Protein AF-Q6UD58-F1 (afdb_monomer_lite)

Foldseek 3Di:
DVVVVVVVVVVVVVVVVVVVVVVVVVVVVVVVVVVVVVVVVVVVLVVVLVPDPDPVVNVVSVVVPPPPPPQPDQLQVVLVVQLVVLVVQLVVCVVPNVVSVVVSVVSNVVSVVSNVVNVVDPSPVPVVVVVVVVVVVD

Structure (mmCIF, N/CA/C/O backbone):
data_AF-Q6UD58-F1
#
_entry.id   AF-Q6UD58-F1
#
loop_
_atom_site.group_PDB
_atom_site.id
_atom_site.type_symbol
_atom_site.label_atom_id
_atom_site.label_alt_id
_atom_site.label_comp_id
_atom_site.label_asym_id
_atom_site.label_entity_id
_atom_site.label_seq_id
_atom_site.pdbx_PDB_ins_code
_atom_site.Cartn_x
_atom_site.Cartn_y
_atom_site.Cartn_z
_atom_site.occupancy
_atom_site.B_iso_or_equiv
_atom_site.auth_seq_id
_atom_site.auth_comp_id
_atom_site.auth_asym_id
_atom_site.auth_atom_id
_atom_site.pdbx_PDB_model_num
ATOM 1 N N . MET A 1 1 ? 12.610 -17.700 -40.101 1.00 56.22 1 MET A N 1
ATOM 2 C CA . MET A 1 1 ? 12.716 -16.252 -39.832 1.00 56.22 1 MET A CA 1
ATOM 3 C C . MET A 1 1 ? 11.347 -15.631 -39.554 1.00 56.22 1 MET A C 1
ATOM 5 O O . MET A 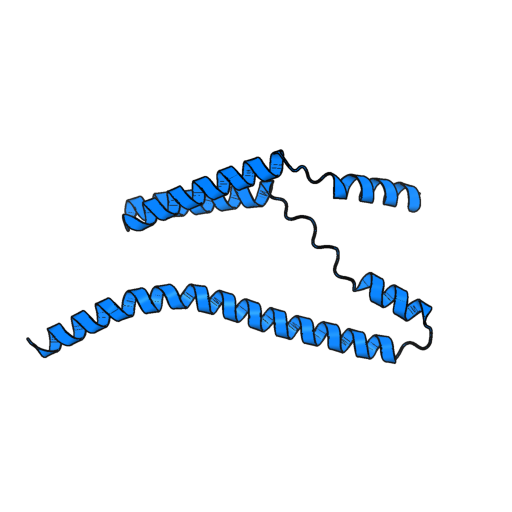1 1 ? 11.204 -15.025 -38.507 1.00 56.22 1 MET A O 1
ATOM 9 N N . GLU A 1 2 ? 10.316 -15.840 -40.387 1.00 57.59 2 GLU A N 1
ATOM 10 C CA . GLU A 1 2 ? 8.959 -15.296 -40.126 1.00 57.59 2 GLU A CA 1
ATOM 11 C C . GLU A 1 2 ? 8.234 -15.943 -38.928 1.00 57.59 2 GLU A C 1
ATOM 13 O O . GLU A 1 2 ? 7.546 -15.258 -38.175 1.00 57.59 2 GLU A O 1
ATOM 18 N N . VAL A 1 3 ? 8.432 -17.248 -38.699 1.00 60.94 3 VAL A N 1
ATOM 19 C CA . VAL A 1 3 ? 7.794 -17.980 -37.584 1.00 60.94 3 VAL A CA 1
ATOM 20 C C . VAL A 1 3 ? 8.305 -17.511 -36.216 1.00 60.94 3 VAL A C 1
ATOM 22 O O . VAL A 1 3 ? 7.513 -17.379 -35.288 1.00 60.94 3 VAL A O 1
ATOM 25 N N . GLU A 1 4 ? 9.598 -17.191 -36.100 1.00 60.69 4 GLU A N 1
ATOM 26 C CA . GLU A 1 4 ? 10.193 -16.714 -34.841 1.00 60.69 4 GLU A CA 1
ATOM 27 C C . GLU A 1 4 ? 9.742 -15.288 -34.487 1.00 60.69 4 GLU A C 1
ATOM 29 O O . GLU A 1 4 ? 9.490 -14.990 -33.318 1.00 60.69 4 GLU A O 1
ATOM 34 N N . LEU A 1 5 ? 9.547 -14.434 -35.500 1.00 60.12 5 LEU A N 1
ATOM 35 C CA . LEU A 1 5 ? 9.074 -13.055 -35.340 1.00 60.12 5 LEU A CA 1
ATOM 36 C C . LEU A 1 5 ? 7.619 -12.995 -34.828 1.00 60.12 5 LEU A C 1
ATOM 38 O O . LEU A 1 5 ? 7.276 -12.184 -33.963 1.00 60.12 5 LEU A O 1
ATOM 42 N N . HIS A 1 6 ? 6.760 -13.902 -35.308 1.00 60.97 6 HIS A N 1
ATOM 43 C CA . HIS A 1 6 ? 5.387 -14.040 -34.812 1.00 60.97 6 HIS A CA 1
ATOM 44 C C . HIS A 1 6 ? 5.331 -14.571 -33.375 1.00 60.97 6 HIS A C 1
ATOM 46 O O . HIS A 1 6 ? 4.525 -14.097 -32.576 1.00 60.97 6 HIS A O 1
ATOM 52 N N . THR A 1 7 ? 6.202 -15.512 -33.005 1.00 69.19 7 THR A N 1
ATOM 53 C CA . THR A 1 7 ? 6.272 -15.985 -31.615 1.00 69.19 7 THR A CA 1
ATOM 54 C C . THR A 1 7 ? 6.825 -14.931 -30.658 1.00 69.19 7 THR A C 1
ATOM 56 O O . THR A 1 7 ? 6.354 -14.842 -29.528 1.00 69.19 7 THR A O 1
ATOM 59 N N . GLN A 1 8 ? 7.765 -14.088 -31.099 1.00 67.19 8 GLN A N 1
ATOM 60 C CA . GLN A 1 8 ? 8.333 -13.027 -30.265 1.00 67.19 8 GLN A CA 1
ATOM 61 C C . GLN A 1 8 ? 7.299 -11.935 -29.940 1.00 67.19 8 GLN A C 1
ATOM 63 O O . GLN A 1 8 ? 7.119 -11.592 -28.774 1.00 67.19 8 GLN A O 1
ATOM 68 N N . SER A 1 9 ? 6.537 -11.474 -30.939 1.00 68.12 9 SER A N 1
ATOM 69 C CA . SER A 1 9 ? 5.442 -10.508 -30.726 1.00 68.12 9 SER A CA 1
ATOM 70 C C . SER A 1 9 ? 4.309 -11.059 -29.846 1.00 68.12 9 SER A C 1
ATOM 72 O O . SER A 1 9 ? 3.719 -10.324 -29.053 1.00 68.12 9 SER A O 1
ATOM 74 N N . ALA A 1 10 ? 4.026 -12.364 -29.918 1.00 71.94 10 ALA A N 1
ATOM 75 C CA . ALA A 1 10 ? 3.061 -13.009 -29.028 1.00 71.94 10 ALA A CA 1
ATOM 76 C C . ALA A 1 10 ? 3.537 -13.034 -27.561 1.00 71.94 10 ALA A C 1
ATOM 78 O O . ALA A 1 10 ? 2.740 -12.800 -26.651 1.00 71.94 10 ALA A O 1
ATOM 79 N N . ILE A 1 11 ? 4.830 -13.278 -27.321 1.00 76.94 11 ILE A N 1
ATOM 80 C CA . ILE A 1 11 ? 5.421 -13.290 -25.973 1.00 76.94 11 ILE A CA 1
ATOM 81 C C . ILE A 1 11 ? 5.439 -11.880 -25.361 1.00 76.94 11 ILE A C 1
ATOM 83 O O . ILE A 1 11 ? 5.113 -11.727 -24.182 1.00 76.94 11 ILE A O 1
ATOM 87 N N . GLU A 1 12 ? 5.749 -10.849 -26.153 1.00 76.94 12 GLU A N 1
ATOM 88 C CA . GLU A 1 12 ? 5.749 -9.449 -25.702 1.00 76.94 12 GLU A CA 1
ATOM 89 C C . GLU A 1 12 ? 4.360 -8.959 -25.267 1.00 76.94 12 GLU A C 1
ATOM 91 O O . GLU A 1 12 ? 4.254 -8.197 -24.307 1.00 76.94 12 GLU A O 1
ATOM 96 N N . MET A 1 13 ? 3.284 -9.439 -25.899 1.00 77.00 13 MET A N 1
ATOM 97 C CA . MET A 1 13 ? 1.915 -9.142 -25.458 1.00 77.00 13 MET A CA 1
ATOM 98 C C . MET A 1 13 ? 1.489 -9.968 -24.236 1.00 77.00 13 MET A C 1
ATOM 100 O O . MET A 1 13 ? 0.757 -9.474 -23.380 1.00 77.00 13 MET A O 1
ATOM 104 N N . LEU A 1 14 ? 1.940 -11.220 -24.123 1.00 78.44 14 LEU A N 1
ATOM 105 C CA . LEU A 1 14 ? 1.503 -12.132 -23.062 1.00 78.44 14 LEU A CA 1
ATOM 106 C C . LEU A 1 14 ? 2.122 -11.808 -21.690 1.00 78.44 14 LEU A C 1
ATOM 108 O O . LEU A 1 14 ? 1.467 -11.986 -20.657 1.00 78.44 14 LEU A O 1
ATOM 112 N N . MET A 1 15 ? 3.364 -11.320 -21.665 1.00 80.19 15 MET A N 1
ATOM 113 C CA . MET A 1 15 ? 4.096 -11.003 -20.433 1.00 80.19 15 MET A CA 1
ATOM 114 C C . MET A 1 15 ? 3.401 -9.935 -19.555 1.00 80.19 15 MET A C 1
ATOM 116 O O . MET A 1 15 ? 3.152 -10.224 -18.379 1.00 80.19 15 MET A O 1
ATOM 120 N N . PRO A 1 16 ? 3.009 -8.748 -20.070 1.00 79.19 16 PRO A N 1
ATOM 121 C CA . PRO A 1 16 ? 2.324 -7.740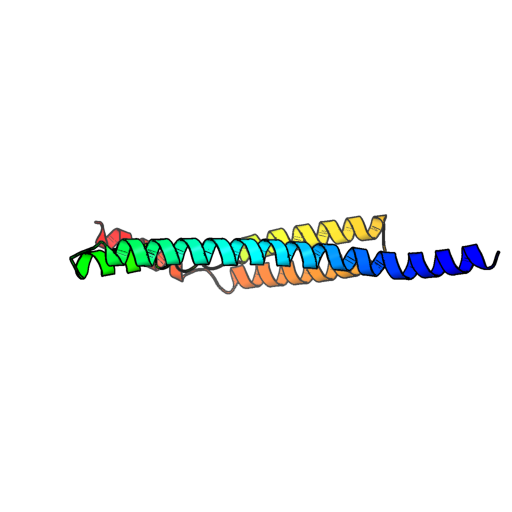 -19.257 1.00 79.19 16 PRO A CA 1
ATOM 122 C C . PRO A 1 16 ? 0.922 -8.187 -18.817 1.00 79.19 16 PRO A C 1
ATOM 124 O O . PRO A 1 16 ? 0.525 -7.922 -17.682 1.00 79.19 16 PRO A O 1
ATOM 127 N N . ILE A 1 17 ? 0.192 -8.917 -19.671 1.00 81.88 17 ILE A N 1
ATOM 128 C CA . ILE A 1 17 ? -1.147 -9.441 -19.352 1.00 81.88 17 ILE A CA 1
ATOM 129 C C . ILE A 1 17 ? -1.070 -10.413 -18.171 1.00 81.88 17 ILE A C 1
ATOM 131 O O . ILE A 1 17 ? -1.851 -10.315 -17.224 1.00 81.88 17 ILE A O 1
ATOM 135 N N . THR A 1 18 ? -0.092 -11.319 -18.193 1.00 81.12 18 THR A N 1
ATOM 136 C CA . THR A 1 18 ? 0.107 -12.297 -17.115 1.00 81.12 18 THR A CA 1
ATOM 137 C C . THR A 1 18 ? 0.528 -11.611 -15.813 1.00 81.12 18 THR A C 1
ATOM 139 O O . THR A 1 18 ? 0.039 -11.970 -14.742 1.00 81.12 18 THR A O 1
ATOM 142 N N . GLY A 1 19 ? 1.373 -10.577 -15.897 1.00 80.50 19 GLY A N 1
ATOM 143 C CA . GLY A 1 19 ? 1.798 -9.786 -14.740 1.00 80.50 19 GLY A CA 1
ATOM 144 C C . GLY A 1 19 ? 0.650 -9.047 -14.041 1.00 80.50 19 GLY A C 1
ATOM 145 O O . GLY A 1 19 ? 0.599 -9.024 -12.813 1.00 80.50 19 GLY A O 1
ATOM 146 N N . MET A 1 20 ? -0.308 -8.498 -14.797 1.00 83.25 20 MET A N 1
ATOM 147 C CA . MET A 1 20 ? -1.500 -7.847 -14.229 1.00 83.25 20 MET A CA 1
ATOM 148 C C . MET A 1 20 ? -2.536 -8.838 -13.682 1.00 83.25 20 MET A C 1
ATOM 150 O O . MET A 1 20 ? -3.284 -8.498 -12.766 1.00 83.25 20 MET A O 1
ATOM 154 N N . LEU A 1 21 ? -2.586 -10.066 -14.205 1.00 88.38 21 LEU A N 1
ATOM 155 C CA . LEU A 1 21 ? -3.564 -11.074 -13.787 1.00 88.38 21 LEU A CA 1
ATOM 156 C C . LEU A 1 21 ? -3.314 -11.581 -12.356 1.00 88.38 21 LEU A C 1
ATOM 158 O O . LEU A 1 21 ? -4.262 -11.844 -11.619 1.00 88.38 21 LEU A O 1
ATOM 162 N N . VAL A 1 22 ? -2.048 -11.684 -11.945 1.00 88.44 22 VAL A N 1
ATOM 163 C CA . VAL A 1 22 ? -1.650 -12.202 -10.623 1.00 88.44 22 VAL A CA 1
ATOM 164 C C . VAL A 1 22 ? -2.261 -11.406 -9.455 1.00 88.44 22 VAL A C 1
ATOM 166 O O . VAL A 1 22 ? -2.925 -12.024 -8.620 1.00 88.44 22 VAL A O 1
ATOM 169 N N . PRO A 1 23 ? -2.114 -10.066 -9.354 1.00 86.81 23 PRO A N 1
ATOM 170 C CA . PRO A 1 23 ? -2.704 -9.313 -8.245 1.00 86.81 23 PRO A CA 1
ATOM 171 C C . PRO A 1 23 ? -4.238 -9.365 -8.245 1.00 86.81 23 PRO A C 1
ATOM 173 O O . PRO A 1 23 ? -4.846 -9.480 -7.181 1.00 86.81 23 PRO A O 1
ATOM 176 N N . VAL A 1 24 ? -4.870 -9.349 -9.424 1.00 90.31 24 VAL A N 1
ATOM 177 C CA . VAL A 1 24 ? -6.332 -9.477 -9.553 1.00 90.31 24 VAL A CA 1
ATOM 178 C C . VAL A 1 24 ? -6.805 -10.834 -9.030 1.00 90.31 24 VAL A C 1
ATOM 180 O O . VAL A 1 24 ? -7.780 -10.907 -8.282 1.00 90.31 24 VAL A O 1
ATOM 183 N N . PHE A 1 25 ? -6.086 -11.906 -9.366 1.00 90.19 25 PHE A N 1
ATOM 184 C CA . PHE A 1 25 ? -6.396 -13.255 -8.908 1.00 90.19 25 PHE A CA 1
ATOM 185 C C . PHE A 1 25 ? -6.298 -13.383 -7.383 1.00 90.19 25 PHE A C 1
ATOM 187 O O . PHE A 1 25 ? -7.189 -13.957 -6.762 1.00 90.19 25 PHE A O 1
ATOM 194 N N . ILE A 1 26 ? -5.271 -12.794 -6.758 1.00 90.62 26 ILE A N 1
ATOM 195 C CA . ILE A 1 26 ? -5.116 -12.802 -5.293 1.00 90.62 26 ILE A CA 1
ATOM 196 C C . ILE A 1 26 ? -6.315 -12.129 -4.610 1.00 90.62 26 ILE A C 1
ATOM 198 O O . ILE A 1 26 ? -6.899 -12.705 -3.691 1.00 90.62 26 ILE A O 1
ATOM 202 N N . ILE A 1 27 ? -6.723 -10.942 -5.075 1.00 91.25 27 ILE A N 1
ATOM 203 C CA . ILE A 1 27 ? -7.892 -10.229 -4.528 1.00 91.25 27 ILE A CA 1
ATOM 204 C C . ILE A 1 27 ? -9.158 -11.078 -4.682 1.00 91.25 27 ILE A C 1
ATOM 206 O O . ILE A 1 27 ? -9.953 -11.183 -3.746 1.00 91.25 27 ILE A O 1
ATOM 210 N N . TRP A 1 28 ? -9.330 -11.720 -5.839 1.00 92.44 28 TRP A N 1
ATOM 211 C CA . TRP A 1 28 ? -10.479 -12.578 -6.107 1.00 92.44 28 TRP A CA 1
ATOM 212 C C . TRP A 1 28 ? -10.543 -13.783 -5.161 1.00 92.44 28 TRP A C 1
ATOM 214 O O . TRP A 1 28 ? -11.603 -14.070 -4.607 1.00 92.44 28 TRP A O 1
ATOM 224 N N . VAL A 1 29 ? -9.407 -14.444 -4.904 1.00 92.19 29 VAL A N 1
ATOM 225 C CA . VAL A 1 29 ? -9.313 -15.554 -3.942 1.00 92.19 29 VAL A CA 1
ATOM 226 C C . VAL A 1 29 ? -9.696 -15.092 -2.536 1.00 92.19 29 VAL A C 1
ATOM 228 O O . VAL A 1 29 ? -10.511 -15.743 -1.882 1.00 92.19 29 VAL A O 1
ATOM 231 N N . ILE A 1 30 ? -9.166 -13.954 -2.077 1.00 91.25 30 ILE A N 1
ATOM 232 C CA . ILE A 1 30 ? -9.495 -13.395 -0.757 1.00 91.25 30 ILE A CA 1
ATOM 233 C C . ILE A 1 30 ? -11.000 -13.118 -0.655 1.00 91.25 30 ILE A C 1
ATOM 235 O O . ILE A 1 30 ? -11.643 -13.518 0.315 1.00 91.25 30 ILE A O 1
ATOM 239 N N . PHE A 1 31 ? -11.583 -12.482 -1.672 1.00 90.75 31 PHE A N 1
ATOM 240 C CA . PHE A 1 31 ? -13.011 -12.173 -1.696 1.00 90.75 31 PHE A CA 1
ATOM 241 C C . PHE A 1 31 ? -13.882 -13.434 -1.696 1.00 90.75 31 PHE A C 1
ATOM 243 O O . PHE A 1 31 ? -14.894 -13.493 -0.993 1.00 90.75 31 PHE A O 1
ATOM 250 N N . TYR A 1 32 ? -13.476 -14.460 -2.446 1.00 91.88 32 TYR A N 1
ATOM 251 C CA . TYR A 1 32 ? -14.159 -15.748 -2.490 1.00 91.88 32 TYR A CA 1
ATOM 252 C C . TYR A 1 32 ? -14.193 -16.420 -1.111 1.00 91.88 32 TYR A C 1
ATOM 254 O O . TYR A 1 32 ? -15.260 -16.843 -0.658 1.00 91.88 32 TYR A O 1
ATOM 262 N N . TYR A 1 33 ? -13.053 -16.470 -0.412 1.00 89.31 33 TYR A N 1
ATOM 263 C CA . TYR A 1 33 ? -12.981 -17.036 0.938 1.00 89.31 33 TYR A CA 1
ATOM 264 C C . TYR A 1 33 ? -13.759 -16.212 1.965 1.00 89.31 33 TYR A C 1
ATOM 266 O O . TYR A 1 33 ? -14.491 -16.802 2.758 1.00 89.31 33 TYR A O 1
ATOM 274 N N . ASN A 1 34 ? -13.664 -14.881 1.923 1.00 84.62 34 ASN A N 1
ATOM 275 C CA . ASN A 1 34 ? -14.442 -14.010 2.807 1.00 84.62 34 ASN A CA 1
ATOM 276 C C . ASN A 1 34 ? -15.946 -14.242 2.614 1.00 84.62 34 ASN A C 1
ATOM 278 O O . ASN A 1 34 ? -16.641 -14.571 3.566 1.00 84.62 34 ASN A O 1
ATOM 282 N N . THR A 1 35 ? -16.425 -14.228 1.366 1.00 85.19 35 THR A N 1
ATOM 283 C CA . THR A 1 35 ? -17.846 -14.458 1.051 1.00 85.19 35 THR A CA 1
ATOM 284 C C . THR A 1 35 ? -18.334 -15.820 1.544 1.00 85.19 35 THR A C 1
ATOM 286 O O . THR A 1 35 ? -19.471 -15.953 1.998 1.00 85.19 35 THR A O 1
ATOM 289 N N . LYS A 1 36 ? -17.503 -16.863 1.425 1.00 85.88 36 LYS A N 1
ATOM 290 C CA . LYS A 1 36 ? -17.855 -18.201 1.906 1.00 85.88 36 LYS A CA 1
ATOM 291 C C . LYS A 1 36 ? -17.908 -18.249 3.436 1.00 85.88 36 LYS A C 1
ATOM 293 O O . LYS A 1 36 ? -18.888 -18.747 3.981 1.00 85.88 36 LYS A O 1
ATOM 298 N N . SER A 1 37 ? -16.897 -17.689 4.096 1.00 81.06 37 SER A N 1
ATOM 299 C CA . SER A 1 37 ? -16.811 -17.596 5.557 1.00 81.06 37 SER A CA 1
ATOM 300 C C . SER A 1 37 ? -18.005 -16.839 6.143 1.00 81.06 37 SER A C 1
ATOM 302 O O . SER A 1 37 ? -18.654 -17.318 7.069 1.00 81.06 37 SER A O 1
ATOM 304 N N . ASP A 1 38 ? -18.375 -15.709 5.540 1.00 78.69 38 ASP A N 1
ATOM 305 C CA . ASP A 1 38 ? -19.500 -14.891 5.992 1.00 78.69 38 ASP A CA 1
ATOM 306 C C . ASP A 1 38 ? -20.823 -15.659 5.885 1.00 78.69 38 ASP A C 1
ATOM 308 O O . ASP A 1 38 ? -21.607 -15.699 6.833 1.00 78.69 38 ASP A O 1
ATOM 312 N N . LYS A 1 39 ? -21.051 -16.368 4.772 1.00 79.31 39 LYS A N 1
ATOM 313 C CA . LYS A 1 39 ? -22.243 -17.217 4.600 1.00 79.31 39 LYS A CA 1
ATOM 314 C C . LYS A 1 39 ? -22.339 -18.323 5.651 1.00 79.31 39 LYS A C 1
ATOM 316 O O . LYS A 1 39 ? -23.435 -18.590 6.141 1.00 79.31 39 LYS A O 1
ATOM 321 N N . GLU A 1 40 ? -21.222 -18.959 5.995 1.00 80.19 40 GLU A N 1
ATOM 322 C CA . GLU A 1 40 ? -21.176 -19.998 7.030 1.00 80.19 40 GLU A CA 1
ATOM 323 C C . GLU A 1 40 ? -21.474 -19.415 8.422 1.00 80.19 40 GLU A C 1
ATOM 325 O O . GLU A 1 40 ? -22.298 -19.974 9.151 1.00 80.19 40 GLU A O 1
ATOM 330 N N . LYS A 1 41 ? -20.909 -18.246 8.755 1.00 74.81 41 LYS A N 1
ATOM 331 C CA . LYS A 1 41 ? -21.196 -17.522 10.006 1.00 74.81 41 LYS A CA 1
ATOM 332 C C . LYS A 1 41 ? -22.675 -17.147 10.137 1.00 74.81 41 LYS A C 1
ATOM 334 O O . LYS A 1 41 ? -23.290 -17.434 11.163 1.00 74.81 41 LYS A O 1
ATOM 339 N N . TYR A 1 42 ? -23.278 -16.562 9.099 1.00 76.38 42 TYR A N 1
ATOM 340 C CA . TYR A 1 42 ? -24.703 -16.204 9.126 1.00 76.38 42 TYR A CA 1
ATOM 341 C C . TYR A 1 42 ? -25.613 -17.438 9.168 1.00 76.38 42 TYR A C 1
ATOM 343 O O . TYR A 1 42 ? -26.658 -17.415 9.819 1.00 76.38 42 TYR A O 1
ATOM 351 N N . GLY A 1 43 ? -25.221 -18.533 8.509 1.00 78.31 43 GLY A N 1
ATOM 352 C CA . GLY A 1 43 ? -25.930 -19.810 8.595 1.00 78.31 43 GLY A CA 1
ATOM 353 C C . GLY A 1 43 ? -25.960 -20.352 10.025 1.00 78.31 43 GLY A C 1
ATOM 354 O O . GLY A 1 43 ? -27.034 -20.686 10.527 1.00 78.31 43 GLY A O 1
ATOM 355 N N . ALA A 1 44 ? -24.805 -20.351 10.698 1.00 76.94 44 ALA A N 1
ATOM 356 C CA . ALA A 1 44 ? -24.683 -20.726 12.103 1.00 76.94 44 ALA A CA 1
ATOM 357 C C . ALA A 1 44 ? -25.542 -19.825 13.013 1.00 76.94 44 ALA A C 1
ATOM 359 O O . ALA A 1 44 ? -26.279 -20.335 13.859 1.00 76.94 44 ALA A O 1
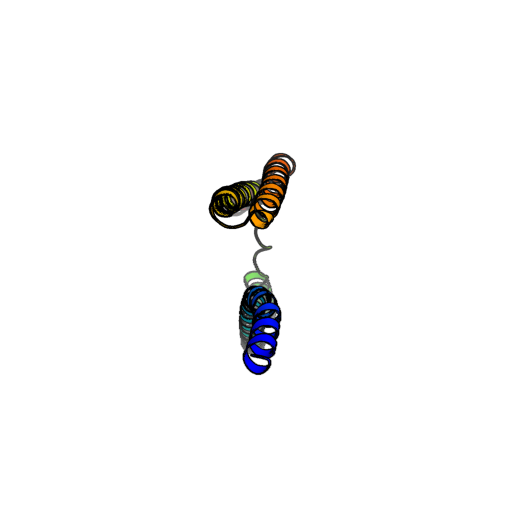ATOM 360 N N . MET A 1 45 ? -25.534 -18.506 12.778 1.00 70.25 45 MET A N 1
ATOM 361 C CA . MET A 1 45 ? -26.355 -17.524 13.502 1.00 70.25 45 MET A CA 1
ATOM 362 C C . MET A 1 45 ? -27.847 -17.853 13.417 1.00 70.25 45 MET A C 1
ATOM 364 O O . MET A 1 45 ? -28.528 -17.928 14.437 1.00 70.25 45 MET A O 1
ATOM 368 N N . VAL A 1 46 ? -28.359 -18.106 12.210 1.00 75.62 46 VAL A N 1
ATOM 369 C CA . VAL A 1 46 ? -29.775 -18.441 12.011 1.00 75.62 46 VAL A CA 1
ATOM 370 C C . VAL A 1 46 ? -30.126 -19.771 12.678 1.00 75.62 46 VAL A C 1
ATOM 372 O O . VAL A 1 46 ? -31.221 -19.906 13.221 1.00 75.62 46 VAL A O 1
ATOM 375 N N . SER A 1 47 ? -29.224 -20.757 12.667 1.00 77.69 47 SER A N 1
ATOM 376 C CA . SER A 1 47 ? -29.464 -22.031 13.353 1.00 77.69 47 SER A CA 1
ATOM 377 C C . SER A 1 47 ? -29.449 -21.913 14.877 1.00 77.69 47 SER A C 1
ATOM 379 O O . SER A 1 47 ? -30.299 -22.522 15.520 1.00 77.69 47 SER A O 1
ATOM 381 N N . ILE A 1 48 ? -28.548 -21.116 15.458 1.00 75.19 48 ILE A N 1
ATOM 382 C CA . ILE A 1 48 ? -28.494 -20.887 16.909 1.00 75.19 48 ILE A CA 1
ATOM 383 C C . ILE A 1 48 ? -29.731 -20.092 17.349 1.00 75.19 48 ILE A C 1
ATOM 385 O O . ILE A 1 48 ? -30.433 -20.520 18.259 1.00 75.19 48 ILE A O 1
ATOM 389 N N . ALA A 1 49 ? -30.073 -19.011 16.638 1.00 70.00 49 ALA A N 1
ATOM 390 C CA . ALA A 1 49 ? -31.252 -18.191 16.925 1.00 70.00 49 ALA A CA 1
ATOM 391 C C . ALA A 1 49 ? -32.567 -18.985 16.859 1.00 70.00 49 ALA A C 1
ATOM 393 O O . ALA A 1 49 ? -33.475 -18.738 17.642 1.00 70.00 49 ALA A O 1
ATOM 394 N N . LYS A 1 50 ? -32.674 -19.965 15.951 1.00 74.69 50 LYS A N 1
ATOM 395 C CA . LYS A 1 50 ? -33.850 -20.846 15.850 1.00 74.69 50 LYS A CA 1
ATOM 396 C C . LYS A 1 50 ? -33.959 -21.885 16.969 1.00 74.69 50 LYS A C 1
ATOM 398 O O . LYS A 1 50 ? -35.048 -22.410 17.163 1.00 74.69 50 LYS A O 1
ATOM 403 N N . ASN A 1 51 ? -32.860 -22.217 17.649 1.00 77.56 51 ASN A N 1
ATOM 404 C CA . ASN A 1 51 ? -32.852 -23.170 18.766 1.00 77.56 51 ASN A CA 1
ATOM 405 C C . ASN A 1 51 ? -33.015 -22.486 20.135 1.00 77.56 51 ASN A C 1
ATOM 407 O O . ASN A 1 51 ? -33.106 -23.180 21.143 1.00 77.56 51 ASN A O 1
ATOM 411 N N . LEU A 1 52 ? -33.048 -21.151 20.191 1.00 72.12 52 LEU A N 1
ATOM 412 C CA . LEU A 1 52 ? -33.250 -20.398 21.428 1.00 72.12 52 LEU A CA 1
ATOM 413 C C . LEU A 1 52 ? -34.726 -20.063 21.615 1.00 72.12 52 LEU A C 1
ATOM 415 O O . LEU A 1 52 ? -35.353 -19.458 20.749 1.00 72.12 52 LEU A O 1
ATOM 419 N N . GLU A 1 53 ? -35.274 -20.452 22.763 1.00 65.00 53 GLU A N 1
ATOM 420 C CA . GLU A 1 53 ? -36.694 -20.282 23.089 1.00 65.00 53 GLU A CA 1
ATOM 421 C C . GLU A 1 53 ? -37.015 -18.891 23.666 1.00 65.00 53 GLU A C 1
ATOM 423 O O . GLU A 1 53 ? -38.164 -18.453 23.601 1.00 65.00 53 GLU A O 1
ATOM 428 N N . ASN A 1 54 ? -36.014 -18.165 24.187 1.00 68.31 54 ASN A N 1
ATOM 429 C CA . ASN A 1 54 ? -36.209 -16.860 24.821 1.00 68.31 54 ASN A CA 1
ATOM 430 C C . ASN A 1 54 ? -35.737 -15.696 23.930 1.00 68.31 54 ASN A C 1
ATOM 432 O O . ASN A 1 54 ? -34.591 -15.682 23.477 1.00 68.31 54 ASN A O 1
ATOM 436 N N . PRO A 1 55 ? -36.561 -14.646 23.748 1.00 66.69 55 PRO A N 1
ATOM 437 C CA . PRO A 1 55 ? -36.210 -13.483 22.930 1.00 66.69 55 PRO A CA 1
ATOM 438 C C . PRO A 1 55 ? -35.055 -12.643 23.506 1.00 66.69 55 PRO A C 1
ATOM 440 O O . PRO A 1 55 ? -34.439 -11.884 22.760 1.00 66.69 55 PRO A O 1
ATOM 443 N N . SER A 1 56 ? -34.754 -12.771 24.805 1.00 67.94 56 SER A N 1
ATOM 444 C CA . SER A 1 56 ? -33.620 -12.091 25.452 1.00 67.94 56 SER A CA 1
ATOM 445 C C . SER A 1 56 ? -32.278 -12.678 25.005 1.00 67.94 56 SER A C 1
ATOM 447 O O . SER A 1 56 ? -31.399 -11.935 24.584 1.00 67.94 56 SER A O 1
ATOM 449 N N . ASP A 1 57 ? -32.159 -14.007 24.983 1.00 68.56 57 ASP A N 1
ATOM 450 C CA . ASP A 1 57 ? -30.913 -14.702 24.625 1.00 68.56 57 ASP A CA 1
ATOM 451 C C . ASP A 1 57 ? -30.566 -14.521 23.138 1.00 68.56 57 ASP A C 1
ATOM 453 O O . ASP A 1 57 ? -29.400 -14.459 22.751 1.00 68.56 57 ASP A O 1
ATOM 457 N N . VAL A 1 58 ? -31.590 -14.381 22.284 1.00 68.50 58 VAL A N 1
ATOM 458 C CA . VAL A 1 58 ? -31.418 -14.034 20.865 1.00 68.50 58 VAL A CA 1
ATOM 459 C C . VAL A 1 58 ? -30.837 -12.629 20.713 1.00 68.50 58 VAL A C 1
ATOM 461 O O . VAL A 1 58 ? -30.034 -12.408 19.811 1.00 68.50 58 VAL A O 1
ATOM 464 N N . LYS A 1 59 ? -31.222 -11.687 21.582 1.00 67.81 59 LYS A N 1
ATOM 465 C CA . LYS A 1 59 ? -30.734 -10.306 21.551 1.00 67.81 59 LYS A CA 1
ATOM 466 C C . LYS A 1 59 ? -29.259 -10.236 21.953 1.00 67.81 59 LYS A C 1
ATOM 468 O O . LYS A 1 59 ? -28.479 -9.651 21.209 1.00 67.81 59 LYS A O 1
ATOM 473 N N . ASP A 1 60 ? -28.874 -10.926 23.024 1.00 70.44 60 ASP A N 1
ATOM 474 C CA . ASP A 1 60 ? -27.480 -10.995 23.489 1.00 70.44 60 ASP A CA 1
ATOM 475 C C . ASP A 1 60 ? -26.571 -11.728 22.486 1.00 70.44 60 ASP A C 1
ATOM 477 O O . ASP A 1 60 ? -25.431 -11.329 22.238 1.00 70.44 60 ASP A O 1
ATOM 481 N N . LEU A 1 61 ? -27.078 -12.767 21.812 1.00 70.81 61 LEU A N 1
ATOM 482 C CA . LEU A 1 61 ? -26.350 -13.409 20.714 1.00 70.81 61 LEU A CA 1
ATOM 483 C C . LEU A 1 61 ? -26.226 -12.522 19.476 1.00 70.81 61 LEU A C 1
ATOM 485 O O . LEU A 1 61 ? -25.175 -12.513 18.841 1.00 70.81 61 LEU A O 1
ATOM 489 N N . LEU A 1 62 ? -27.260 -11.752 19.135 1.00 69.75 62 LEU A N 1
ATOM 490 C CA . LEU A 1 62 ? -27.185 -10.781 18.045 1.00 69.75 62 LEU A CA 1
ATOM 491 C C . LEU A 1 62 ? -26.165 -9.671 18.349 1.00 69.75 62 LEU A C 1
ATOM 493 O O . LEU A 1 62 ? -25.522 -9.170 17.432 1.00 69.75 62 LEU A O 1
ATOM 497 N N . GLU A 1 63 ? -26.026 -9.298 19.621 1.00 70.06 63 GLU A N 1
ATOM 498 C CA . GLU A 1 63 ? -25.125 -8.252 20.109 1.00 70.06 63 GLU A CA 1
ATOM 499 C C . GLU A 1 63 ? -23.670 -8.742 20.195 1.00 70.06 63 GLU A C 1
ATOM 501 O O . GLU A 1 63 ? -22.779 -8.062 19.697 1.00 70.06 63 GLU A O 1
ATOM 506 N N . SER A 1 64 ? -23.431 -9.966 20.683 1.00 67.94 64 SER A N 1
ATOM 507 C CA . SER A 1 64 ? -22.094 -10.595 20.720 1.00 67.94 64 SER A CA 1
ATOM 508 C C . SER A 1 64 ? -21.516 -10.940 19.339 1.00 67.94 64 SER A C 1
ATOM 510 O O . SER A 1 64 ? -20.298 -11.019 19.181 1.00 67.94 64 SER A O 1
ATOM 512 N N . PHE A 1 65 ? -22.372 -11.142 18.331 1.00 62.47 65 PHE A N 1
ATOM 513 C CA . PHE A 1 65 ? -21.967 -11.406 16.944 1.00 62.47 65 PHE A CA 1
ATOM 514 C C . PHE A 1 65 ? -22.069 -10.193 16.022 1.00 62.47 65 PHE A C 1
ATOM 516 O O . PHE A 1 65 ? -21.645 -10.282 14.865 1.00 62.47 65 PHE A O 1
ATOM 523 N N . LYS A 1 66 ? -22.609 -9.067 16.503 1.00 64.12 66 LYS A N 1
ATOM 524 C CA . LYS A 1 66 ? -22.457 -7.775 15.838 1.00 64.12 66 LYS A CA 1
ATOM 525 C C . LYS A 1 66 ? -20.954 -7.539 15.807 1.00 64.12 66 LYS A C 1
ATOM 527 O O . LYS A 1 66 ? -20.365 -7.290 16.852 1.00 64.12 66 LYS A O 1
ATOM 532 N N . GLU A 1 67 ? -20.338 -7.772 14.644 1.00 55.59 67 GLU A N 1
ATOM 533 C CA . GLU A 1 67 ? -18.891 -7.656 14.469 1.00 55.59 67 GLU A CA 1
ATOM 534 C C . GLU A 1 67 ? -18.425 -6.419 15.221 1.00 55.59 67 GLU A C 1
ATOM 536 O O . GLU A 1 67 ? -18.985 -5.342 14.981 1.00 55.59 67 GLU A O 1
ATOM 541 N N . GLU A 1 68 ? -17.469 -6.590 16.149 1.00 54.12 68 GLU A N 1
ATOM 542 C CA . GLU A 1 68 ? -16.801 -5.461 16.793 1.00 54.12 68 GLU A CA 1
ATOM 543 C C . GLU A 1 68 ? -16.584 -4.419 15.707 1.00 54.12 68 GLU A C 1
ATOM 545 O O . GLU A 1 68 ? -15.963 -4.738 14.684 1.00 54.12 68 GLU A O 1
ATOM 550 N N . VAL A 1 69 ? -17.175 -3.229 15.884 1.00 51.03 69 VAL A N 1
ATOM 551 C CA . VAL A 1 69 ? -17.049 -2.120 14.939 1.00 51.03 69 VAL A CA 1
ATOM 552 C C . VAL A 1 69 ? -15.570 -2.025 14.634 1.00 51.03 69 VAL A C 1
ATOM 554 O O . VAL A 1 69 ? -14.792 -1.692 15.528 1.00 51.03 69 VAL A O 1
ATOM 557 N N . LYS A 1 70 ? -15.197 -2.466 13.421 1.00 48.41 70 LYS A N 1
ATOM 558 C CA . LYS A 1 70 ? -13.818 -2.778 13.041 1.00 48.41 70 LYS A CA 1
ATOM 559 C C . LYS A 1 70 ? -12.953 -1.663 13.592 1.00 48.41 70 LYS A C 1
ATOM 561 O O . LYS A 1 70 ? -13.135 -0.526 13.150 1.00 48.41 70 LYS A O 1
ATOM 566 N N . LYS A 1 71 ? -12.119 -1.978 14.598 1.00 52.47 71 LYS A N 1
ATOM 567 C CA . LYS A 1 71 ? -11.363 -0.959 15.335 1.00 52.47 71 LYS A CA 1
ATOM 568 C C . LYS A 1 71 ? -10.792 0.020 14.314 1.00 52.47 71 LYS A C 1
ATOM 570 O O . LYS A 1 71 ? -10.216 -0.458 13.326 1.00 52.47 71 LYS A O 1
ATOM 575 N N . PRO A 1 72 ? -11.025 1.332 14.484 1.00 55.88 72 PRO A N 1
ATOM 576 C CA . PRO A 1 72 ? -10.684 2.330 13.483 1.00 55.88 72 PRO A CA 1
ATOM 577 C C . PRO A 1 72 ? -9.265 2.069 13.002 1.00 55.88 72 PRO A C 1
ATOM 579 O O . PRO A 1 72 ? -8.352 1.877 13.810 1.00 55.88 72 PRO A O 1
ATOM 582 N N . VAL A 1 73 ? -9.123 1.933 11.681 1.00 57.03 73 VAL A N 1
ATOM 583 C CA . VAL A 1 73 ? -7.856 1.567 11.052 1.00 57.03 73 VAL A CA 1
ATOM 584 C C . VAL A 1 73 ? -6.814 2.548 11.563 1.00 57.03 73 VAL A C 1
ATOM 586 O O . VAL A 1 73 ? -6.934 3.749 11.347 1.00 57.03 73 VAL A O 1
ATOM 589 N N . ASP A 1 74 ? -5.822 2.045 12.291 1.00 63.12 74 ASP A N 1
ATOM 590 C CA . ASP A 1 74 ? -4.805 2.886 12.908 1.00 63.12 74 ASP A CA 1
ATOM 591 C C . ASP A 1 74 ? -3.898 3.436 11.795 1.00 63.12 74 ASP A C 1
ATOM 593 O O . ASP A 1 74 ? -2.916 2.813 11.368 1.00 63.12 74 ASP A O 1
ATOM 597 N N . TYR A 1 75 ? -4.290 4.592 11.253 1.00 64.25 75 TYR A N 1
ATOM 598 C CA . TYR A 1 75 ? -3.678 5.221 10.081 1.00 64.25 75 TYR A CA 1
ATOM 599 C C . TYR A 1 75 ? -2.185 5.505 10.293 1.00 64.25 75 TYR A C 1
ATOM 601 O O . TYR A 1 75 ? -1.410 5.486 9.335 1.00 64.25 75 TYR A O 1
ATOM 609 N N . ARG A 1 76 ? -1.747 5.649 11.552 1.00 69.81 76 ARG A N 1
ATOM 610 C CA . ARG A 1 76 ? -0.332 5.802 11.921 1.00 69.81 76 ARG A CA 1
ATOM 611 C C . ARG A 1 76 ? 0.504 4.589 11.527 1.00 69.81 76 ARG A C 1
ATOM 613 O O . ARG A 1 76 ? 1.571 4.739 10.932 1.00 69.81 76 ARG A O 1
ATOM 620 N N . LYS A 1 77 ? 0.028 3.383 11.845 1.00 74.12 77 LYS A N 1
ATOM 621 C CA . LYS A 1 77 ? 0.754 2.136 11.552 1.00 74.12 77 LYS A CA 1
ATOM 622 C C . LYS A 1 77 ? 0.709 1.826 10.061 1.00 74.12 77 LYS A C 1
ATOM 624 O O . LYS A 1 77 ? 1.730 1.472 9.475 1.00 74.12 77 LYS A O 1
ATOM 629 N N . SER A 1 78 ? -0.451 2.030 9.438 1.00 77.38 78 SER A N 1
ATOM 630 C CA . SER A 1 78 ? -0.627 1.794 8.003 1.00 77.38 78 SER A CA 1
ATOM 631 C C . SER A 1 78 ? 0.233 2.730 7.144 1.00 77.38 78 SER A C 1
ATOM 633 O O . SER A 1 78 ? 0.820 2.290 6.153 1.00 77.38 78 SER A O 1
ATOM 635 N N . GLY A 1 79 ? 0.366 4.006 7.529 1.00 83.19 79 GLY A N 1
ATOM 636 C CA . GLY A 1 79 ? 1.198 4.975 6.809 1.00 83.19 79 GLY A CA 1
ATOM 637 C C . GLY A 1 79 ? 2.685 4.626 6.828 1.00 83.19 79 GLY A C 1
ATOM 638 O O . GLY A 1 79 ? 3.336 4.652 5.783 1.00 83.19 79 GLY A O 1
ATOM 639 N N . PHE A 1 80 ? 3.203 4.198 7.984 1.00 86.88 80 PHE A N 1
ATOM 640 C CA . PHE A 1 80 ? 4.592 3.754 8.116 1.00 86.88 80 PHE A CA 1
ATOM 641 C C . PHE A 1 80 ? 4.889 2.530 7.241 1.00 86.88 80 PHE A C 1
ATOM 643 O O . PH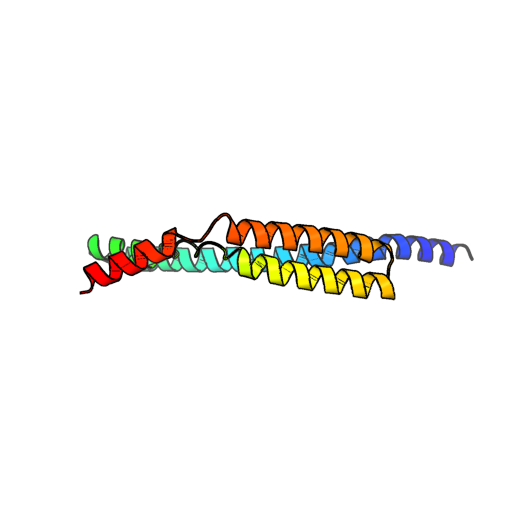E A 1 80 ? 5.852 2.535 6.478 1.00 86.88 80 PHE A O 1
ATOM 650 N N . ILE A 1 81 ? 4.026 1.510 7.282 1.00 87.75 81 ILE A N 1
ATOM 651 C CA . ILE A 1 81 ? 4.189 0.297 6.463 1.00 87.75 81 ILE A CA 1
ATOM 652 C C . ILE A 1 81 ? 4.192 0.653 4.970 1.00 87.75 81 ILE A C 1
ATOM 654 O O . ILE A 1 81 ? 5.066 0.207 4.229 1.00 87.75 81 ILE A O 1
ATOM 658 N N . THR A 1 82 ? 3.263 1.506 4.534 1.00 89.69 82 THR A N 1
ATOM 659 C CA . THR A 1 82 ? 3.151 1.923 3.126 1.00 89.69 82 THR A CA 1
ATOM 660 C C . THR A 1 82 ? 4.395 2.685 2.661 1.00 89.69 82 THR A C 1
ATOM 662 O O . THR A 1 82 ? 4.887 2.447 1.560 1.00 89.69 82 THR A O 1
ATOM 665 N N . MET A 1 83 ? 4.970 3.538 3.514 1.00 91.38 83 MET A N 1
ATOM 666 C CA . MET A 1 83 ? 6.218 4.242 3.210 1.00 91.38 83 MET A CA 1
ATOM 667 C C . MET A 1 83 ? 7.396 3.272 3.024 1.00 91.38 83 MET A C 1
ATOM 669 O O . MET A 1 83 ? 8.176 3.435 2.086 1.00 91.38 83 MET A O 1
ATOM 673 N N . PHE A 1 84 ? 7.498 2.234 3.861 1.00 91.06 84 PHE A N 1
ATOM 674 C CA . PHE A 1 84 ? 8.527 1.196 3.728 1.00 91.06 84 PHE A CA 1
ATOM 675 C C . PHE A 1 84 ? 8.371 0.373 2.448 1.00 91.06 84 PHE A C 1
ATOM 677 O O . PHE A 1 84 ? 9.363 0.099 1.774 1.00 91.06 84 PHE A O 1
ATOM 684 N N . VAL A 1 85 ? 7.137 0.023 2.076 1.00 93.12 85 VAL A N 1
ATOM 685 C CA . VAL A 1 85 ? 6.855 -0.655 0.801 1.00 93.12 85 VAL A CA 1
ATOM 686 C C . VAL A 1 85 ? 7.265 0.228 -0.379 1.00 93.12 85 VAL A C 1
ATOM 688 O O . VAL A 1 85 ? 7.933 -0.248 -1.294 1.00 93.12 85 VAL A O 1
ATOM 691 N N . GLY A 1 86 ? 6.924 1.518 -0.344 1.00 92.12 86 GLY A N 1
ATOM 692 C CA . GLY A 1 86 ? 7.309 2.470 -1.385 1.00 92.12 86 GLY A CA 1
ATOM 693 C C . GLY A 1 86 ? 8.825 2.655 -1.497 1.00 92.12 86 GLY A C 1
ATOM 694 O O . GLY A 1 86 ? 9.354 2.677 -2.606 1.00 92.12 86 GLY A O 1
ATOM 695 N N . LEU A 1 87 ? 9.542 2.696 -0.369 1.00 93.31 87 LEU A N 1
ATOM 696 C CA . LEU A 1 87 ? 11.006 2.743 -0.351 1.00 93.31 87 LEU A CA 1
ATOM 697 C C . LEU A 1 87 ? 11.621 1.462 -0.937 1.00 93.31 87 LEU A C 1
ATOM 699 O O . LEU A 1 87 ? 12.564 1.537 -1.722 1.00 93.31 87 LEU A O 1
ATOM 703 N N . GLY A 1 88 ? 11.055 0.297 -0.608 1.00 90.50 88 GLY A N 1
ATOM 704 C CA . GLY A 1 88 ? 11.444 -0.984 -1.196 1.00 90.50 88 GLY A CA 1
ATOM 705 C C . GLY A 1 88 ? 11.245 -1.011 -2.712 1.00 90.50 88 GLY A C 1
ATOM 706 O O . GLY A 1 88 ? 12.158 -1.401 -3.435 1.00 90.50 88 GLY A O 1
ATOM 707 N N . LEU A 1 89 ? 10.098 -0.526 -3.204 1.00 92.38 89 LEU A N 1
ATOM 708 C CA . LEU A 1 89 ? 9.837 -0.397 -4.641 1.00 92.38 89 LEU A CA 1
ATOM 709 C C . LEU A 1 89 ? 10.774 0.604 -5.320 1.00 92.38 89 LEU A C 1
ATOM 711 O O . LEU A 1 89 ? 11.192 0.359 -6.445 1.00 92.38 89 LEU A O 1
ATOM 715 N N . LEU A 1 90 ? 11.110 1.714 -4.660 1.00 92.12 90 LEU A N 1
ATOM 716 C CA . LEU A 1 90 ? 12.015 2.725 -5.204 1.00 92.12 90 LEU A CA 1
ATOM 717 C C . LEU A 1 90 ? 13.435 2.168 -5.360 1.00 92.12 90 LEU A C 1
ATOM 719 O O . LEU A 1 90 ? 14.025 2.307 -6.429 1.00 92.12 90 LEU A O 1
ATOM 723 N N . LEU A 1 91 ? 13.964 1.498 -4.328 1.00 91.00 91 LEU A N 1
ATOM 724 C CA . LEU A 1 91 ? 15.283 0.856 -4.374 1.00 91.00 91 LEU A CA 1
ATOM 725 C C . LEU A 1 91 ? 15.319 -0.295 -5.385 1.00 91.00 91 LEU A C 1
ATOM 727 O O . LEU A 1 91 ? 16.274 -0.421 -6.148 1.00 91.00 91 LEU A O 1
ATOM 731 N N . PHE A 1 92 ? 14.268 -1.116 -5.420 1.00 88.75 92 PHE A N 1
ATOM 732 C CA . PHE A 1 92 ? 14.149 -2.205 -6.385 1.00 88.75 92 PHE A CA 1
ATOM 733 C C . PHE A 1 92 ? 14.012 -1.677 -7.822 1.00 88.75 92 PHE A C 1
ATOM 735 O O . PHE A 1 92 ? 14.660 -2.185 -8.734 1.00 88.75 92 PHE A O 1
ATOM 742 N N . GLY A 1 93 ? 13.244 -0.603 -8.017 1.00 86.00 93 GLY A N 1
ATOM 743 C CA . GLY A 1 93 ? 13.098 0.096 -9.291 1.00 86.00 93 GLY A CA 1
ATOM 744 C C . GLY A 1 93 ? 14.418 0.656 -9.804 1.00 86.00 93 GLY A C 1
ATOM 745 O O . GLY A 1 93 ? 14.764 0.402 -10.951 1.00 86.00 93 GLY A O 1
ATOM 746 N N . ALA A 1 94 ? 15.205 1.301 -8.938 1.00 86.19 94 ALA A N 1
ATOM 747 C CA . ALA A 1 94 ? 16.528 1.823 -9.289 1.00 86.19 94 ALA A CA 1
ATOM 748 C C . ALA A 1 94 ? 17.527 0.736 -9.741 1.00 86.19 94 ALA A C 1
ATOM 750 O O . ALA A 1 94 ? 18.470 1.037 -10.466 1.00 86.19 94 ALA A O 1
ATOM 751 N N . MET A 1 95 ? 17.332 -0.518 -9.316 1.00 84.62 95 MET A N 1
ATOM 752 C CA . MET A 1 95 ? 18.210 -1.646 -9.652 1.00 84.62 95 MET A CA 1
ATOM 753 C C . MET A 1 95 ? 17.705 -2.493 -10.829 1.00 84.62 95 MET A C 1
ATOM 755 O O . MET A 1 95 ? 18.490 -3.244 -11.401 1.00 84.62 95 MET A O 1
ATOM 759 N N . SER A 1 96 ? 16.407 -2.450 -11.151 1.00 83.81 96 SER A N 1
ATOM 760 C CA . SER A 1 96 ? 15.786 -3.373 -12.118 1.00 83.81 96 SER A CA 1
ATOM 761 C C . SER A 1 96 ? 15.013 -2.690 -13.246 1.00 83.81 96 SER A C 1
ATOM 763 O O . SER A 1 96 ? 15.222 -3.046 -14.402 1.00 83.81 96 SER A O 1
ATOM 765 N N . VAL A 1 97 ? 14.083 -1.771 -12.944 1.00 82.62 97 VAL A N 1
ATOM 766 C CA . VAL A 1 97 ? 13.130 -1.232 -13.935 1.00 82.62 97 VAL A CA 1
ATOM 767 C C . VAL A 1 97 ? 12.779 0.228 -13.627 1.00 82.62 97 VAL A C 1
ATOM 769 O O . VAL A 1 97 ? 12.160 0.515 -12.601 1.00 82.62 97 VAL A O 1
ATOM 772 N N . ASP A 1 98 ? 13.065 1.132 -14.569 1.00 81.81 98 ASP A N 1
ATOM 773 C CA . ASP A 1 98 ? 12.893 2.588 -14.406 1.00 81.81 98 ASP A CA 1
ATOM 774 C C . ASP A 1 98 ? 11.454 3.009 -14.056 1.00 81.81 98 ASP A C 1
ATOM 776 O O . ASP A 1 98 ? 11.234 3.897 -13.232 1.00 81.81 98 ASP A O 1
ATOM 780 N N . PHE A 1 99 ? 10.442 2.341 -14.623 1.00 83.44 99 PHE A N 1
ATOM 781 C CA . PHE A 1 99 ? 9.034 2.643 -14.327 1.00 83.44 99 PHE A CA 1
ATOM 782 C C . PHE A 1 99 ? 8.663 2.372 -12.857 1.00 83.44 99 PHE A C 1
ATOM 784 O O . PHE A 1 99 ? 7.859 3.095 -12.265 1.00 83.44 99 PHE A O 1
ATOM 791 N N . LEU A 1 100 ? 9.277 1.362 -12.236 1.00 85.25 100 LEU A N 1
ATOM 792 C CA . LEU A 1 100 ? 9.010 0.989 -10.846 1.00 85.25 100 LEU A CA 1
ATOM 793 C C . LEU A 1 100 ? 9.503 2.048 -9.855 1.00 85.25 100 LEU A C 1
ATOM 795 O O . LEU A 1 100 ? 8.923 2.192 -8.780 1.00 85.25 100 LEU A O 1
ATOM 799 N N . MET A 1 101 ? 10.517 2.830 -10.235 1.00 87.62 101 MET A N 1
ATOM 800 C CA . MET A 1 101 ? 10.996 3.964 -9.446 1.00 87.62 101 MET A CA 1
ATOM 801 C C . MET A 1 101 ? 9.900 5.027 -9.279 1.00 87.62 101 MET A C 1
ATOM 803 O 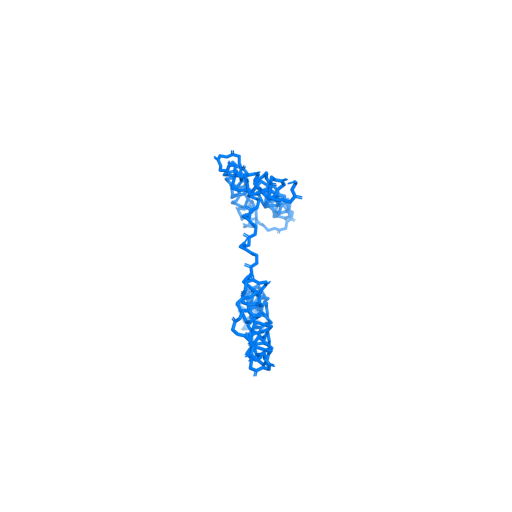O . MET A 1 101 ? 9.684 5.527 -8.174 1.00 87.62 101 MET A O 1
ATOM 807 N N . GLY A 1 102 ? 9.157 5.319 -10.354 1.00 87.31 102 GLY A N 1
ATOM 808 C CA . GLY A 1 102 ? 8.021 6.243 -10.322 1.00 87.31 102 GLY A CA 1
ATOM 809 C C . GLY A 1 102 ? 6.879 5.735 -9.438 1.00 87.31 102 GLY A C 1
ATOM 810 O O . GLY A 1 102 ? 6.332 6.490 -8.633 1.00 87.31 102 GLY A O 1
ATOM 811 N N . VAL A 1 103 ? 6.570 4.437 -9.524 1.00 90.50 103 VAL A N 1
ATOM 812 C CA . VAL A 1 103 ? 5.566 3.794 -8.660 1.00 90.50 103 VAL A CA 1
ATOM 813 C C . VAL A 1 103 ? 6.004 3.830 -7.191 1.00 90.50 103 VAL A C 1
ATOM 815 O O . VAL A 1 103 ? 5.200 4.162 -6.324 1.00 90.50 103 VAL A O 1
ATOM 818 N N . GLY A 1 104 ? 7.279 3.563 -6.895 1.00 91.00 104 GLY A N 1
ATOM 819 C CA . GLY A 1 104 ? 7.824 3.638 -5.536 1.00 91.00 104 GLY A CA 1
ATOM 820 C C . GLY A 1 104 ? 7.695 5.031 -4.918 1.00 91.00 104 GLY A C 1
ATOM 821 O O . GLY A 1 104 ? 7.242 5.163 -3.780 1.00 91.00 104 GLY A O 1
ATOM 822 N N . LEU A 1 105 ? 8.003 6.080 -5.687 1.00 92.81 105 LEU A N 1
ATOM 823 C CA . LEU A 1 105 ? 7.876 7.473 -5.243 1.00 92.81 105 LEU A CA 1
ATOM 824 C C . LEU A 1 105 ? 6.408 7.843 -4.958 1.00 92.81 105 LEU A C 1
ATOM 826 O O . LEU A 1 105 ? 6.110 8.439 -3.922 1.00 92.81 105 LEU A O 1
ATOM 830 N N . LEU A 1 106 ? 5.475 7.407 -5.813 1.00 92.94 106 LEU A N 1
ATOM 831 C CA . LEU A 1 106 ? 4.036 7.583 -5.593 1.00 92.94 106 LEU A CA 1
ATOM 832 C C . LEU A 1 106 ? 3.576 6.925 -4.278 1.00 92.94 106 LEU A C 1
ATOM 834 O O . LEU A 1 106 ? 2.866 7.544 -3.486 1.00 92.94 106 LEU A O 1
ATOM 838 N N . VAL A 1 107 ? 4.003 5.685 -4.022 1.00 93.69 107 VAL A N 1
ATOM 839 C CA . VAL A 1 107 ? 3.630 4.935 -2.812 1.00 93.69 107 VAL A CA 1
ATOM 840 C C . VAL A 1 107 ? 4.207 5.587 -1.549 1.00 93.69 107 VAL A C 1
ATOM 842 O O . VAL A 1 107 ? 3.513 5.659 -0.534 1.00 93.69 107 VAL A O 1
ATOM 845 N N . ILE A 1 108 ? 5.423 6.144 -1.607 1.00 93.56 108 ILE A N 1
ATOM 846 C CA . ILE A 1 108 ? 5.998 6.933 -0.502 1.00 93.56 108 ILE A CA 1
ATOM 847 C C . ILE A 1 108 ? 5.132 8.164 -0.202 1.00 93.56 108 ILE A C 1
ATOM 849 O O . ILE A 1 108 ? 4.831 8.421 0.965 1.00 93.56 108 ILE A O 1
ATOM 853 N N . CYS A 1 109 ? 4.676 8.892 -1.228 1.00 94.38 109 CYS A N 1
ATOM 854 C CA . CYS A 1 109 ? 3.773 10.036 -1.051 1.00 94.38 109 CYS A CA 1
ATOM 855 C C . CYS A 1 109 ? 2.452 9.636 -0.372 1.00 94.38 109 CYS A C 1
ATOM 857 O O . CYS A 1 109 ? 1.993 10.330 0.537 1.00 94.38 109 CYS A O 1
ATOM 859 N N . ILE A 1 110 ? 1.865 8.496 -0.753 1.00 91.50 110 ILE A N 1
ATOM 860 C CA . ILE A 1 110 ? 0.652 7.955 -0.112 1.00 91.50 110 ILE A CA 1
ATOM 861 C C . ILE A 1 110 ? 0.925 7.590 1.357 1.00 91.50 110 ILE A C 1
ATOM 863 O O . ILE A 1 110 ? 0.108 7.883 2.236 1.00 91.50 110 ILE A O 1
ATOM 867 N N . GLY A 1 111 ? 2.082 6.983 1.638 1.00 88.75 111 GLY A N 1
ATOM 868 C CA . GLY A 1 111 ? 2.513 6.639 2.994 1.00 88.75 111 GLY A CA 1
ATOM 869 C C . GLY A 1 111 ? 2.656 7.865 3.897 1.00 88.75 111 GLY A C 1
ATOM 870 O O . GLY A 1 111 ? 2.125 7.866 5.008 1.00 88.75 111 GLY A O 1
ATOM 871 N N . LEU A 1 112 ? 3.284 8.937 3.400 1.00 90.31 112 LEU A N 1
ATOM 872 C CA . LEU A 1 112 ? 3.394 10.212 4.118 1.00 90.31 112 LEU A CA 1
ATOM 873 C C . LEU A 1 112 ? 2.018 10.831 4.392 1.00 90.31 112 LEU A C 1
ATOM 875 O O . LEU A 1 112 ? 1.748 11.227 5.524 1.00 90.31 112 LEU A O 1
ATOM 879 N N . GLY A 1 113 ? 1.126 10.856 3.396 1.00 88.44 113 GLY A N 1
ATOM 880 C CA . GLY A 1 113 ? -0.242 11.354 3.575 1.00 88.44 113 GLY A CA 1
ATOM 881 C C . GLY A 1 113 ? -1.020 10.573 4.638 1.00 88.44 113 GLY A C 1
ATOM 882 O O . GLY A 1 113 ? -1.683 11.167 5.485 1.00 88.44 113 GLY A O 1
ATOM 883 N N . SER A 1 114 ? -0.874 9.247 4.651 1.00 85.38 114 SER A N 1
ATOM 884 C CA . SER A 1 114 ? -1.522 8.365 5.632 1.00 85.38 114 SER A CA 1
ATOM 885 C C . SER A 1 114 ? -0.957 8.545 7.046 1.00 85.38 114 SER A C 1
ATOM 887 O O . SER A 1 114 ? -1.706 8.520 8.021 1.00 85.38 114 SER A O 1
ATOM 889 N N . LEU A 1 115 ? 0.356 8.770 7.166 1.00 86.75 115 LEU A N 1
ATOM 890 C CA . LEU A 1 115 ? 1.015 9.023 8.446 1.00 86.75 115 LEU A CA 1
ATOM 891 C C . LEU A 1 115 ? 0.575 10.364 9.049 1.00 86.75 115 LEU A C 1
ATOM 893 O O . LEU A 1 115 ? 0.285 10.429 10.243 1.00 86.75 115 LEU A O 1
ATOM 897 N N . VAL A 1 116 ? 0.457 11.406 8.219 1.00 85.19 116 VAL A N 1
ATOM 898 C CA . VAL A 1 116 ? -0.090 12.709 8.631 1.00 85.19 116 VAL A CA 1
ATOM 899 C C . VAL A 1 116 ? -1.566 12.581 9.011 1.00 85.19 116 VAL A C 1
ATOM 901 O O . VAL A 1 116 ? -1.961 13.069 10.066 1.00 85.19 116 VAL A O 1
ATOM 904 N N . ALA A 1 117 ? -2.374 11.872 8.218 1.00 82.50 117 ALA A N 1
ATOM 905 C CA . ALA A 1 117 ? -3.788 11.648 8.521 1.00 82.50 117 ALA A CA 1
ATOM 906 C C . ALA A 1 117 ? -3.993 10.935 9.867 1.00 82.50 117 ALA A C 1
ATOM 908 O O . ALA A 1 117 ? -4.881 11.315 10.623 1.00 82.50 117 ALA A O 1
ATOM 909 N N . GLY A 1 118 ? -3.136 9.969 10.209 1.00 75.06 118 GLY A N 1
ATOM 910 C CA . GLY A 1 118 ? -3.184 9.294 11.507 1.00 75.06 118 GLY A CA 1
ATOM 911 C C . GLY A 1 118 ? -2.762 10.150 12.704 1.00 75.06 118 GLY A C 1
ATOM 912 O O . GLY A 1 118 ? -3.070 9.782 13.834 1.00 75.06 118 GLY A O 1
ATOM 913 N N . TYR A 1 119 ? -2.059 11.267 12.489 1.00 75.69 119 TYR A N 1
ATOM 914 C CA . TYR A 1 119 ? -1.777 12.244 13.547 1.00 75.69 119 TYR A CA 1
ATOM 915 C C . TYR A 1 119 ? -2.869 13.321 13.643 1.00 75.69 119 TYR A C 1
ATOM 917 O O . TYR A 1 119 ? -3.172 13.785 14.735 1.00 75.69 119 TYR A O 1
ATOM 925 N N . VAL A 1 120 ? -3.467 13.706 12.508 1.00 79.06 120 VAL A N 1
ATOM 926 C CA . VAL A 1 120 ? -4.520 14.737 12.422 1.00 79.06 120 VAL A CA 1
ATOM 927 C C . VAL A 1 120 ? -5.891 14.219 12.862 1.00 79.06 120 VAL A C 1
ATOM 929 O O . VAL A 1 120 ? -6.654 14.981 13.445 1.00 79.06 120 VAL A O 1
ATOM 932 N N . TYR A 1 121 ? -6.200 12.947 12.607 1.00 65.94 121 TYR A N 1
ATOM 933 C CA . TYR A 1 121 ? -7.401 12.274 13.107 1.00 65.94 121 TYR A CA 1
ATOM 934 C C . TYR A 1 121 ? -7.003 11.275 14.199 1.00 65.94 121 TYR A C 1
ATOM 936 O O . TYR A 1 121 ? -6.921 10.071 13.929 1.00 65.94 121 TYR A O 1
ATOM 944 N N . PRO A 1 122 ? -6.681 11.757 15.415 1.00 62.94 122 PRO A N 1
ATOM 945 C CA . PRO A 1 122 ? -6.411 10.872 16.532 1.00 62.94 122 PRO A CA 1
ATOM 946 C C . PRO A 1 122 ? -7.649 10.020 16.820 1.00 62.94 122 PRO A C 1
ATOM 948 O O . PRO A 1 122 ? -8.791 10.468 16.719 1.00 62.94 122 PRO A O 1
ATOM 951 N N . ASN A 1 123 ? -7.407 8.754 17.146 1.00 59.78 123 ASN A N 1
ATOM 952 C CA . ASN A 1 123 ? -8.434 7.775 17.467 1.00 59.78 123 ASN A CA 1
ATOM 953 C C . ASN A 1 123 ? -9.042 8.041 18.861 1.00 59.78 123 ASN A C 1
ATOM 955 O O . ASN A 1 123 ? -8.872 7.247 19.779 1.00 59.78 123 ASN A O 1
ATOM 959 N N . GLU A 1 124 ? -9.711 9.178 19.038 1.00 55.06 124 GLU A N 1
ATOM 960 C CA . GLU A 1 124 ? -10.290 9.599 20.324 1.00 55.06 124 GLU A CA 1
ATOM 961 C C . GLU A 1 124 ? -11.521 8.764 20.720 1.00 55.06 124 GLU A C 1
ATOM 963 O O . GLU A 1 124 ? -11.897 8.724 21.887 1.00 55.06 124 GLU A O 1
ATOM 968 N N . GLY A 1 125 ? -12.136 8.045 19.774 1.00 52.78 125 GLY A N 1
ATOM 969 C CA . GLY A 1 125 ? -13.347 7.260 20.035 1.00 52.78 125 GLY A CA 1
ATOM 970 C C . GLY A 1 125 ? -13.134 6.016 20.904 1.00 52.78 125 GLY A C 1
ATOM 971 O O . GLY A 1 125 ? -14.062 5.596 21.581 1.00 52.78 125 GLY A O 1
ATOM 972 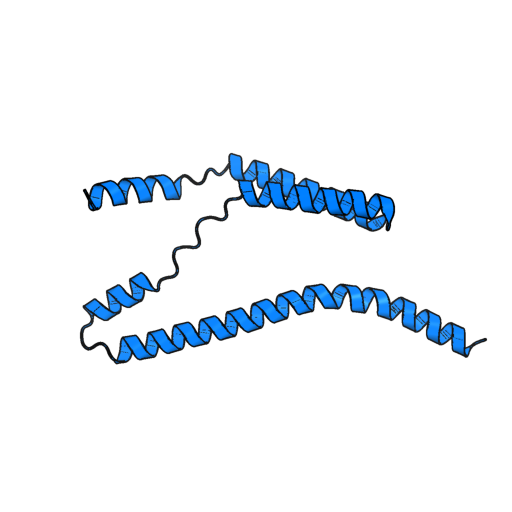N N . GLY A 1 126 ? -11.930 5.431 20.908 1.00 56.22 126 GLY A N 1
ATOM 973 C CA . GLY A 1 126 ? -11.657 4.198 21.660 1.00 56.22 126 GLY A CA 1
ATOM 974 C C . GLY A 1 126 ? -11.282 4.414 23.129 1.00 56.22 126 GLY A C 1
ATOM 975 O O . GLY A 1 126 ? -11.528 3.541 23.953 1.00 56.22 126 GLY A O 1
ATOM 976 N N . GLU A 1 127 ? -10.692 5.562 23.471 1.00 55.56 127 GLU A N 1
ATOM 977 C CA . GLU A 1 127 ? -10.272 5.856 24.851 1.00 55.56 127 GLU A CA 1
ATOM 978 C C . GLU A 1 127 ? -11.446 6.254 25.752 1.00 55.56 127 GLU A C 1
ATOM 980 O O . GLU A 1 127 ? -11.428 5.952 26.943 1.00 55.56 127 GLU A O 1
ATOM 985 N N . ILE A 1 128 ? -12.478 6.895 25.196 1.00 59.31 128 ILE A N 1
ATOM 986 C CA . ILE A 1 128 ? -13.685 7.253 25.952 1.00 59.31 128 ILE A CA 1
ATOM 987 C C . ILE A 1 128 ? -14.510 6.000 26.277 1.00 59.31 128 ILE A C 1
ATOM 989 O O . ILE A 1 128 ? -14.993 5.878 27.397 1.00 59.31 128 ILE A O 1
ATOM 993 N N . ASP A 1 129 ? -14.634 5.063 25.334 1.00 62.66 129 ASP A N 1
ATOM 994 C CA . ASP A 1 129 ? -15.407 3.825 25.507 1.00 62.66 129 ASP A CA 1
ATOM 995 C C . ASP A 1 129 ? -14.759 2.893 26.550 1.00 62.66 129 ASP A C 1
ATOM 997 O O . ASP A 1 129 ? -15.429 2.431 27.467 1.00 62.66 129 ASP A O 1
ATOM 1001 N N . ASP A 1 130 ? -13.426 2.731 26.511 1.00 65.31 130 ASP A N 1
ATOM 1002 C CA . ASP A 1 130 ? -12.670 1.960 27.520 1.00 65.31 130 ASP A CA 1
ATOM 1003 C C . ASP A 1 130 ? -12.718 2.613 28.913 1.00 65.31 130 ASP A C 1
ATOM 1005 O O . ASP A 1 130 ? -12.748 1.929 29.939 1.00 65.31 130 ASP A O 1
ATOM 1009 N N . ALA A 1 131 ? -12.738 3.950 28.966 1.00 66.38 131 ALA A N 1
ATOM 1010 C CA . ALA A 1 131 ? -12.914 4.676 30.216 1.00 66.38 131 ALA A CA 1
ATOM 1011 C C . ALA A 1 131 ? -14.323 4.464 30.786 1.00 66.38 131 ALA A C 1
ATOM 1013 O O . ALA A 1 131 ? -14.439 4.145 31.965 1.00 66.38 131 ALA A O 1
ATOM 1014 N N . VAL A 1 132 ? -15.377 4.593 29.970 1.00 68.69 132 VAL A N 1
ATOM 1015 C CA . VAL A 1 132 ? -16.775 4.367 30.382 1.00 68.69 132 VAL A CA 1
ATOM 1016 C C . VAL A 1 132 ? -16.987 2.927 30.838 1.00 68.69 132 VAL A C 1
ATOM 1018 O O . VAL A 1 132 ? -17.532 2.719 31.917 1.00 68.69 132 VAL A O 1
ATOM 1021 N N . GLN A 1 133 ? -16.469 1.944 30.107 1.00 69.12 133 GLN A N 1
ATOM 1022 C CA . GLN A 1 133 ? -16.615 0.537 30.467 1.00 69.12 133 GLN A CA 1
ATOM 1023 C C . GLN A 1 133 ? -15.945 0.204 31.812 1.00 69.12 133 GLN A C 1
ATOM 1025 O O . GLN A 1 133 ? -16.521 -0.498 32.637 1.00 69.12 133 GLN A O 1
ATOM 1030 N N . LYS A 1 134 ? -14.784 0.802 32.118 1.00 75.25 134 LYS A N 1
ATOM 1031 C CA . LYS A 1 134 ? -14.165 0.696 33.456 1.00 75.25 134 LYS A CA 1
ATOM 1032 C C . LYS A 1 134 ? -14.954 1.386 34.570 1.00 75.25 134 LYS A C 1
ATOM 1034 O O . LYS A 1 134 ? -14.763 1.026 35.728 1.00 75.25 134 LYS A O 1
ATOM 1039 N N . TYR A 1 135 ? -15.780 2.384 34.250 1.00 77.19 135 TYR A N 1
ATOM 1040 C CA . TYR A 1 135 ? -16.706 2.990 35.212 1.00 77.19 135 TYR A CA 1
ATOM 1041 C C . TYR A 1 135 ? -17.978 2.151 35.410 1.00 77.19 135 TYR A C 1
ATOM 1043 O O . TYR A 1 135 ? -18.584 2.256 36.471 1.00 77.19 135 TYR A O 1
ATOM 1051 N N . GLU A 1 136 ? -18.385 1.345 34.425 1.00 73.94 136 GLU A N 1
ATOM 1052 C CA . GLU A 1 136 ? -19.550 0.449 34.514 1.00 73.94 136 GLU A CA 1
ATOM 1053 C C . GLU A 1 136 ? -19.223 -0.899 35.181 1.00 73.94 136 GLU A C 1
ATOM 1055 O O . GLU A 1 136 ? -20.064 -1.442 35.895 1.00 73.94 136 GLU A O 1
ATOM 1060 N N . ASP A 1 137 ? -17.999 -1.409 35.001 1.00 74.12 137 ASP A N 1
ATOM 1061 C CA . ASP A 1 137 ? -17.509 -2.654 35.617 1.00 74.12 137 ASP A CA 1
ATOM 1062 C C . ASP A 1 137 ? -16.943 -2.463 37.049 1.00 74.12 137 ASP A C 1
ATOM 1064 O O . ASP A 1 137 ? -16.502 -3.434 37.677 1.00 74.12 137 ASP A O 1
ATOM 1068 N N . GLY A 1 138 ? -16.907 -1.219 37.551 1.00 54.38 138 GLY A N 1
ATOM 1069 C CA . GLY A 1 138 ? -16.312 -0.807 38.834 1.00 54.38 138 GLY A CA 1
ATOM 1070 C C . GLY A 1 138 ? -17.292 -0.603 39.985 1.00 54.38 138 GLY A C 1
ATOM 1071 O O . GLY A 1 138 ? -18.426 -0.136 39.747 1.00 54.38 138 GLY A O 1
#

Organism: NCBI:txid248047

pLDDT: mean 76.76, std 12.17, range [48.41, 94.38]

InterPro domains:
  IPR046216 Domain of unknown function DUF6249 [PF19762] (14-120)

Sequence (138 aa):
MEVELHTQSAIEMLMPITGMLVPVFIIWVIFYYNTKSDKEKYGAMVSIAKNLENPSDVKDLLESFKEEVKKPVDYRKSGFITMFVGLGLLLFGAMSVDFLMGVGLLVICIGLGSLVAGYVYPNEGGEIDDAVQKYEDG

Secondary structure (DSSP, 8-state):
-HHHHHHHHHHHHHHHHHHHHHHHHHHHHHHHHHHHHHHHHHHHHHHHHHH---HHHHHHHHHHTS--------HHHHHHHHHHHHHHHHHHHHHH-HHHHHHHHHHHHHHHHHHHHHHHS--HHHHHHHHHHHHH--

Radius of gyration: 24.79 Å; chains: 1; bounding box: 55×38×79 Å